Protein AF-A0A4R9VHB2-F1 (afdb_monomer_lite)

Foldseek 3Di:
DAFEAEDCDCPDPNNVVHPYYDNLVLPDDPDPDDDSSVVSSVLVVLVVVCVVVVPPVSVVVSVCVVVVVVVVVVDDCVVVVVVPPPDPDDDDDDDDPCNVVD

pLDDT: mean 94.98, std 4.49, range [78.94, 98.62]

Structure (mmCIF, N/CA/C/O backbone):
data_AF-A0A4R9VHB2-F1
#
_entry.id   AF-A0A4R9VHB2-F1
#
loop_
_atom_site.group_PDB
_atom_site.id
_atom_site.type_symbol
_atom_site.label_atom_id
_atom_site.label_alt_id
_atom_site.label_comp_id
_atom_site.label_asym_id
_atom_site.label_entity_id
_atom_site.label_seq_id
_atom_site.pdbx_PDB_ins_code
_atom_site.Cartn_x
_atom_site.Cartn_y
_atom_site.Cartn_z
_atom_site.occupancy
_atom_s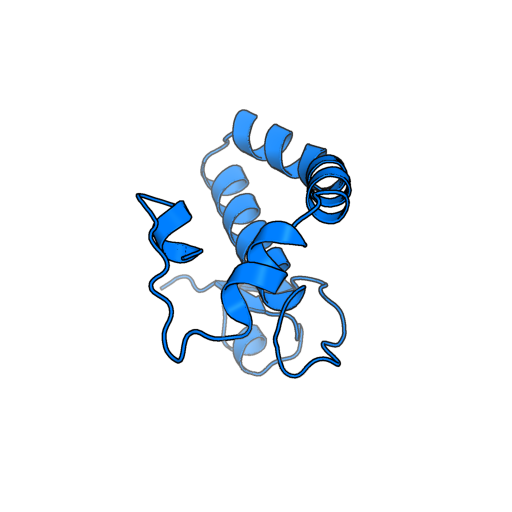ite.B_iso_or_equiv
_atom_site.auth_seq_id
_atom_site.auth_comp_id
_atom_site.auth_asym_id
_atom_site.auth_atom_id
_atom_site.pdbx_PDB_model_num
ATOM 1 N N . ALA A 1 1 ? -1.280 1.556 24.844 1.00 90.69 1 ALA A N 1
ATOM 2 C CA . ALA A 1 1 ? -1.651 2.367 23.665 1.00 90.69 1 ALA A CA 1
ATOM 3 C C . ALA A 1 1 ? -2.544 1.510 22.782 1.00 90.69 1 ALA A C 1
ATOM 5 O O . ALA A 1 1 ? -2.400 0.300 22.872 1.00 90.69 1 ALA A O 1
ATOM 6 N N . LEU A 1 2 ? -3.432 2.104 21.978 1.00 96.38 2 LEU A N 1
ATOM 7 C CA . LEU A 1 2 ? -4.212 1.350 20.995 1.00 96.38 2 LEU A CA 1
ATOM 8 C C . LEU A 1 2 ? -3.287 0.815 19.891 1.00 96.38 2 LEU A C 1
ATOM 10 O O . LEU A 1 2 ? -2.462 1.568 19.373 1.00 96.38 2 LEU A O 1
ATOM 14 N N . THR A 1 3 ? -3.429 -0.459 19.537 1.00 97.69 3 THR A N 1
ATOM 15 C CA . THR A 1 3 ? -2.586 -1.164 18.566 1.00 97.69 3 THR A CA 1
ATOM 16 C C . THR A 1 3 ? -3.414 -1.787 17.446 1.00 97.69 3 THR A C 1
ATOM 18 O O . THR A 1 3 ? -4.451 -2.405 17.680 1.00 97.69 3 THR A O 1
ATOM 21 N N . VAL A 1 4 ? -2.945 -1.628 16.207 1.00 97.44 4 VAL A N 1
ATOM 22 C CA . VAL A 1 4 ? -3.571 -2.211 15.014 1.00 97.44 4 VAL A CA 1
ATOM 23 C C . VAL A 1 4 ? -2.501 -2.937 14.208 1.00 97.44 4 VAL A C 1
ATOM 25 O O . VAL A 1 4 ? -1.534 -2.319 13.763 1.00 97.44 4 VAL A O 1
ATOM 28 N N . ALA A 1 5 ? -2.671 -4.242 14.009 1.00 98.12 5 ALA A N 1
ATOM 29 C CA . ALA A 1 5 ? -1.830 -5.033 13.119 1.00 98.12 5 ALA A CA 1
ATOM 30 C C . ALA A 1 5 ? -2.373 -4.993 11.687 1.00 98.12 5 ALA A C 1
ATOM 32 O O . ALA A 1 5 ? -3.536 -5.305 11.465 1.00 98.12 5 ALA A O 1
ATOM 33 N N . ILE A 1 6 ? -1.520 -4.687 10.709 1.00 98.06 6 ILE A N 1
ATOM 34 C CA . ILE A 1 6 ? -1.793 -4.892 9.279 1.00 98.06 6 ILE A CA 1
ATOM 35 C C . ILE A 1 6 ? -0.951 -6.091 8.845 1.00 98.06 6 ILE A C 1
ATOM 37 O O . ILE A 1 6 ? 0.277 -6.034 8.909 1.00 98.06 6 ILE A O 1
ATOM 41 N N . THR A 1 7 ? -1.587 -7.205 8.484 1.00 97.38 7 THR A N 1
ATOM 42 C CA .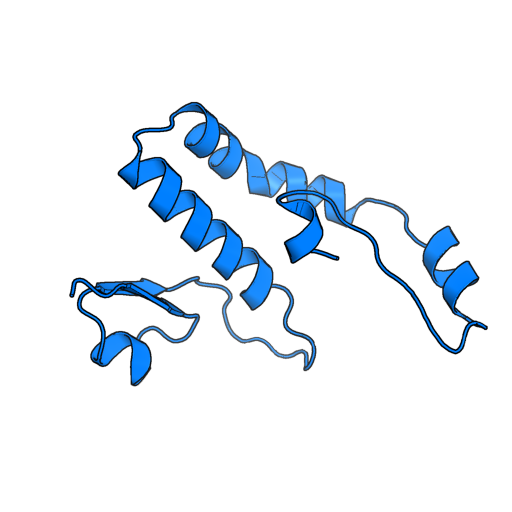 THR A 1 7 ? -0.876 -8.467 8.230 1.00 97.38 7 THR A CA 1
ATOM 43 C C . THR A 1 7 ? -1.573 -9.324 7.183 1.00 97.38 7 THR A C 1
ATOM 45 O O . THR A 1 7 ? -2.776 -9.227 6.995 1.00 97.38 7 THR A O 1
ATOM 48 N N . ASN A 1 8 ? -0.818 -10.197 6.519 1.00 97.19 8 ASN A N 1
ATOM 49 C CA . ASN A 1 8 ? -1.351 -11.194 5.581 1.00 97.19 8 ASN A CA 1
ATOM 50 C C . ASN A 1 8 ? -1.623 -12.556 6.241 1.00 97.19 8 ASN A C 1
ATOM 52 O O . ASN A 1 8 ? -1.937 -13.534 5.568 1.00 97.19 8 ASN A O 1
ATOM 56 N N . THR A 1 9 ? -1.439 -12.633 7.560 1.00 95.56 9 THR A N 1
ATOM 57 C CA . THR A 1 9 ? -1.667 -13.841 8.352 1.00 95.56 9 THR A CA 1
ATOM 58 C C . THR A 1 9 ? -2.548 -13.472 9.538 1.00 95.56 9 THR A C 1
ATOM 60 O O . THR A 1 9 ? -2.040 -13.088 10.599 1.00 95.56 9 THR A O 1
ATOM 63 N N . ALA A 1 10 ? -3.866 -13.577 9.345 1.00 91.38 10 ALA A N 1
ATOM 64 C CA . ALA A 1 10 ? -4.881 -13.201 10.332 1.00 91.38 10 ALA A CA 1
ATOM 65 C C . ALA A 1 10 ? -4.663 -13.858 11.709 1.00 91.38 10 ALA A C 1
ATOM 67 O O . ALA A 1 10 ? -4.808 -13.200 12.731 1.00 91.38 10 ALA A O 1
ATOM 68 N N . ASP A 1 11 ? -4.189 -15.108 11.743 1.00 92.94 11 ASP A N 1
ATOM 69 C CA . ASP A 1 11 ? -3.909 -15.848 12.983 1.00 92.94 11 ASP A CA 1
ATOM 70 C C . ASP A 1 11 ? -2.431 -15.786 13.411 1.00 92.94 11 ASP A C 1
ATOM 72 O O . ASP A 1 11 ? -1.896 -16.700 14.046 1.00 92.94 11 ASP A O 1
ATOM 76 N N . SER A 1 12 ? -1.703 -14.732 13.046 1.00 96.88 12 SER A N 1
ATOM 77 C CA . SER A 1 12 ? -0.303 -14.578 13.462 1.00 96.88 12 SER A CA 1
ATOM 78 C C . SER A 1 12 ? -0.170 -14.176 14.940 1.00 96.88 12 SER A C 1
ATOM 80 O O . SER A 1 12 ? -1.086 -13.585 15.517 1.00 96.88 12 SER A O 1
ATOM 82 N N . PRO A 1 13 ? 0.991 -14.432 15.582 1.00 98.19 13 PRO A N 1
ATOM 83 C CA . PRO A 1 13 ? 1.282 -13.883 16.907 1.00 98.19 13 PRO A CA 1
ATOM 84 C C . PRO A 1 13 ? 1.128 -12.356 16.974 1.00 98.19 13 PRO A C 1
ATOM 86 O O . PRO A 1 13 ? 0.660 -11.848 17.985 1.00 98.19 13 PRO A O 1
ATOM 89 N N . LEU A 1 14 ? 1.464 -11.643 15.891 1.00 97.75 14 LEU A N 1
ATOM 90 C CA . LEU A 1 14 ? 1.297 -10.192 15.781 1.00 97.75 14 LEU A CA 1
ATOM 91 C C . LEU A 1 14 ? -0.179 -9.776 15.849 1.00 97.75 14 LEU A C 1
ATOM 93 O O . LEU A 1 14 ? -0.521 -8.867 16.601 1.00 97.75 14 LEU A O 1
ATOM 97 N N . ALA A 1 15 ? -1.044 -10.458 15.093 1.00 97.56 15 ALA A N 1
ATOM 98 C CA . ALA A 1 15 ? -2.479 -10.193 15.107 1.00 97.56 15 ALA A CA 1
ATOM 99 C C . ALA A 1 15 ? -3.086 -10.454 16.492 1.00 97.56 15 ALA A C 1
ATOM 101 O O . ALA A 1 15 ? -3.810 -9.613 17.009 1.00 97.56 15 ALA A O 1
ATOM 102 N N . ARG A 1 16 ? -2.717 -11.570 17.139 1.00 97.75 16 ARG A N 1
ATOM 103 C CA . ARG A 1 16 ? -3.190 -11.906 18.494 1.00 97.75 16 ARG A CA 1
ATOM 104 C C . ARG A 1 16 ? -2.694 -10.960 19.587 1.00 97.75 16 ARG A C 1
ATOM 106 O O . ARG A 1 16 ? -3.326 -10.874 20.633 1.00 97.75 16 ARG A O 1
ATOM 113 N N . ALA A 1 17 ? -1.545 -10.324 19.385 1.00 97.94 17 ALA A N 1
ATOM 114 C CA . ALA A 1 17 ? -0.963 -9.396 20.349 1.00 97.94 17 ALA A CA 1
ATOM 115 C C . ALA A 1 17 ? -1.479 -7.954 20.196 1.00 97.94 17 ALA A C 1
ATOM 117 O O . ALA A 1 17 ? -1.128 -7.111 21.019 1.00 97.94 17 ALA A O 1
ATOM 118 N N . SER A 1 18 ? -2.265 -7.666 19.153 1.00 98.12 18 SER A N 1
ATOM 119 C CA . SER A 1 18 ? -2.794 -6.329 18.860 1.00 98.12 18 SER A CA 1
ATOM 120 C C . SER A 1 18 ? -4.270 -6.222 19.249 1.00 98.12 18 SER A C 1
ATOM 122 O O . SER A 1 18 ? -4.991 -7.216 19.199 1.00 98.12 18 SER A O 1
ATOM 124 N N . ASP A 1 19 ? -4.738 -5.020 19.597 1.00 98.00 19 ASP A N 1
ATOM 125 C CA . ASP A 1 19 ? -6.151 -4.779 19.938 1.00 98.00 19 ASP A CA 1
ATOM 126 C C . ASP A 1 19 ? -7.068 -5.036 18.732 1.00 98.00 19 ASP A C 1
ATOM 128 O O . ASP A 1 19 ? -8.174 -5.558 18.874 1.00 98.00 19 ASP A O 1
ATOM 132 N N . PHE A 1 20 ? -6.584 -4.694 17.534 1.00 97.31 20 PHE A N 1
ATOM 133 C CA . PHE A 1 20 ? -7.242 -4.972 16.263 1.00 97.31 20 PHE A CA 1
ATOM 134 C C . PHE A 1 20 ? -6.257 -5.546 15.245 1.00 97.31 20 PHE A C 1
ATOM 136 O O . PHE A 1 20 ? -5.068 -5.219 15.247 1.00 97.31 20 PHE A O 1
ATOM 143 N N . ALA A 1 21 ? -6.771 -6.356 14.323 1.00 97.44 21 ALA A N 1
ATOM 144 C CA . ALA A 1 21 ? -6.016 -6.873 13.193 1.00 97.44 21 ALA A CA 1
ATOM 145 C C . ALA A 1 21 ? -6.793 -6.653 11.890 1.00 97.44 21 ALA A C 1
ATOM 147 O O . ALA A 1 21 ? -7.992 -6.916 11.816 1.00 97.44 21 ALA A O 1
ATOM 148 N N . ILE A 1 22 ? -6.088 -6.179 10.867 1.00 97.94 22 ILE A N 1
ATOM 149 C CA . ILE A 1 22 ? -6.558 -6.042 9.494 1.00 97.94 22 ILE A CA 1
ATOM 150 C C . ILE A 1 22 ? -5.827 -7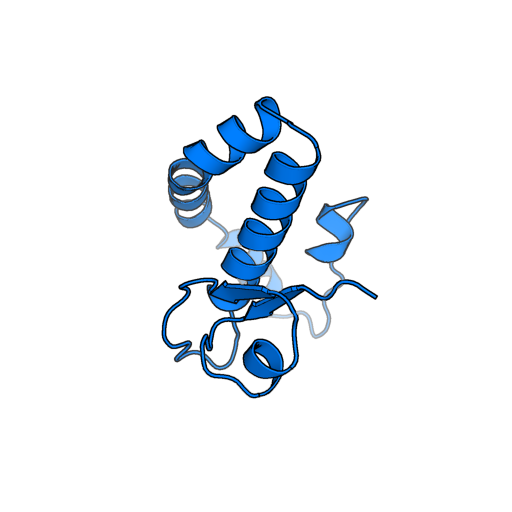.103 8.674 1.00 97.94 22 ILE A C 1
ATOM 152 O O . ILE A 1 22 ? -4.608 -7.020 8.485 1.00 97.94 22 ILE A O 1
ATOM 156 N N . ASP A 1 23 ? -6.579 -8.097 8.205 1.00 97.50 23 ASP A N 1
ATOM 157 C CA . ASP A 1 23 ? -6.097 -9.028 7.191 1.00 97.50 23 ASP A CA 1
ATOM 158 C C . ASP A 1 23 ? -6.046 -8.309 5.838 1.00 97.50 23 ASP A C 1
ATOM 160 O O . ASP A 1 23 ? -7.052 -7.773 5.368 1.00 97.50 23 ASP A O 1
ATOM 164 N N . ILE A 1 24 ? -4.868 -8.269 5.219 1.00 97.50 24 ILE A N 1
ATOM 165 C CA . ILE A 1 24 ? -4.666 -7.600 3.930 1.00 97.50 24 ILE A CA 1
ATOM 166 C C . ILE A 1 24 ? -5.109 -8.453 2.737 1.00 97.50 24 ILE A C 1
ATOM 168 O O . ILE A 1 24 ? -5.070 -7.967 1.605 1.00 97.50 24 ILE A O 1
ATOM 172 N N . LEU A 1 25 ? -5.484 -9.719 2.955 1.00 96.62 25 LEU A N 1
ATOM 173 C CA . LEU A 1 25 ? -6.053 -10.610 1.939 1.00 96.62 25 LEU A CA 1
ATOM 174 C C . LEU A 1 25 ? -5.201 -10.720 0.658 1.00 96.62 25 LEU A C 1
ATOM 176 O O . LEU A 1 25 ? -5.725 -10.901 -0.441 1.00 96.62 25 LEU A O 1
ATOM 180 N N . ALA A 1 26 ? -3.871 -10.623 0.766 1.00 95.81 26 ALA A N 1
ATOM 181 C CA . ALA A 1 26 ? -2.977 -10.768 -0.388 1.00 95.81 26 ALA A CA 1
ATOM 182 C C . ALA A 1 26 ? -2.846 -12.239 -0.836 1.00 95.81 26 ALA A C 1
ATOM 184 O O . ALA A 1 26 ? -2.339 -12.532 -1.930 1.00 95.81 26 ALA A O 1
ATOM 185 N N . GLY A 1 27 ? -3.304 -13.174 0.004 1.00 94.00 27 GLY A N 1
ATOM 186 C CA . GLY A 1 27 ? -3.130 -14.611 -0.182 1.00 94.00 27 GLY A CA 1
ATOM 187 C C . GLY A 1 27 ? -1.654 -15.018 -0.095 1.00 94.00 27 GLY A C 1
ATOM 188 O O . GLY A 1 27 ? -0.796 -14.193 0.218 1.00 94.00 27 GLY A O 1
ATOM 189 N N . PRO A 1 28 ? -1.303 -16.279 -0.392 1.00 91.88 28 PRO A N 1
ATOM 190 C CA . PRO A 1 28 ? 0.082 -16.726 -0.305 1.00 91.88 28 PRO A CA 1
ATOM 191 C C . PRO A 1 28 ? 0.982 -15.962 -1.289 1.00 91.88 28 PRO A C 1
ATOM 193 O O . PRO A 1 28 ? 0.658 -15.801 -2.474 1.00 91.88 28 PRO A O 1
ATOM 196 N N . GLU A 1 29 ? 2.137 -15.515 -0.801 1.00 89.06 29 GLU A N 1
ATOM 197 C CA . GLU A 1 29 ? 3.206 -14.930 -1.609 1.00 89.06 29 GLU A CA 1
ATOM 198 C C . GLU A 1 29 ? 4.173 -16.060 -1.995 1.00 89.06 29 GLU A C 1
ATOM 200 O O . GLU A 1 29 ? 4.845 -16.636 -1.144 1.00 89.06 29 GLU A O 1
ATOM 205 N N . ARG A 1 30 ? 4.180 -16.452 -3.275 1.00 87.88 30 ARG A N 1
ATOM 206 C CA . ARG A 1 30 ? 5.049 -17.538 -3.780 1.00 87.88 30 ARG A CA 1
ATOM 207 C C . ARG A 1 30 ? 6.389 -17.032 -4.311 1.00 87.88 30 ARG A C 1
ATOM 209 O O . ARG A 1 30 ? 7.319 -17.813 -4.474 1.00 87.88 30 ARG A O 1
ATOM 216 N N . SER A 1 31 ? 6.455 -15.742 -4.619 1.00 84.50 31 SER A N 1
ATOM 217 C CA . SER A 1 31 ? 7.676 -15.055 -5.024 1.00 84.50 31 SER A CA 1
ATOM 218 C C . SER A 1 31 ? 8.485 -14.677 -3.787 1.00 84.50 31 SER A C 1
ATOM 220 O O . SER A 1 31 ? 7.913 -14.313 -2.762 1.00 84.50 31 SER A O 1
ATOM 222 N N . VAL A 1 32 ? 9.815 -14.721 -3.899 1.00 81.31 32 VAL A N 1
ATOM 223 C CA . VAL A 1 32 ? 10.722 -14.200 -2.862 1.00 81.31 32 VAL A CA 1
ATOM 224 C C . VAL A 1 32 ? 10.575 -12.680 -2.739 1.00 81.31 32 VAL A C 1
ATOM 226 O O . VAL A 1 32 ? 10.589 -12.142 -1.636 1.00 81.31 32 VAL A O 1
ATOM 229 N N . ALA A 1 33 ? 10.393 -11.987 -3.866 1.00 83.12 33 ALA A N 1
ATOM 230 C CA . ALA A 1 33 ? 10.057 -10.571 -3.874 1.00 83.12 33 ALA A CA 1
ATOM 231 C C . ALA A 1 33 ? 8.558 -10.405 -3.595 1.00 83.12 33 ALA A C 1
ATOM 233 O O . ALA A 1 33 ? 7.727 -10.841 -4.399 1.00 83.12 33 ALA A O 1
ATOM 234 N N . ALA A 1 34 ? 8.231 -9.783 -2.461 1.00 85.44 34 ALA A N 1
ATOM 235 C CA . ALA A 1 34 ? 6.858 -9.498 -2.073 1.00 85.44 34 ALA A CA 1
ATOM 236 C C . ALA A 1 34 ? 6.278 -8.377 -2.944 1.00 85.44 34 ALA A C 1
ATOM 238 O O . ALA A 1 34 ? 6.814 -7.273 -2.989 1.00 85.44 34 ALA A O 1
ATOM 239 N N . THR A 1 35 ? 5.165 -8.660 -3.614 1.00 92.31 35 THR A N 1
ATOM 240 C CA . THR A 1 35 ? 4.489 -7.715 -4.514 1.00 92.31 35 THR A CA 1
ATOM 241 C C . THR A 1 35 ? 3.107 -7.382 -3.971 1.00 92.31 35 THR A C 1
ATOM 243 O O . THR A 1 35 ? 2.876 -6.277 -3.478 1.00 92.31 35 THR A O 1
ATOM 246 N N . LYS A 1 36 ? 2.211 -8.375 -3.951 1.00 94.69 36 LYS A N 1
ATOM 247 C CA . LYS A 1 36 ? 0.830 -8.234 -3.472 1.00 94.69 36 LYS A CA 1
ATOM 248 C C . LYS A 1 36 ? 0.800 -7.815 -2.010 1.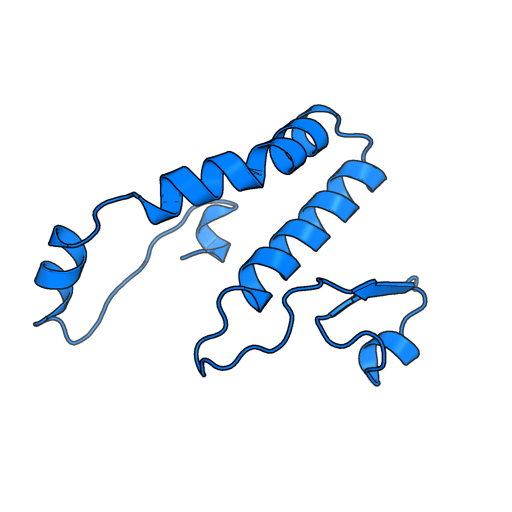00 94.69 36 LYS A C 1
ATOM 250 O O . LYS A 1 36 ? 0.072 -6.898 -1.652 1.00 94.69 36 LYS A O 1
ATOM 255 N N . THR A 1 37 ? 1.629 -8.449 -1.179 1.00 95.75 37 THR A N 1
ATOM 256 C CA . THR A 1 37 ? 1.721 -8.127 0.251 1.00 95.75 37 THR A CA 1
ATOM 257 C C . THR A 1 37 ? 2.083 -6.657 0.489 1.00 95.75 37 THR A C 1
ATOM 259 O O . THR A 1 37 ? 1.471 -6.017 1.342 1.00 95.75 37 THR A O 1
ATOM 262 N N . PHE A 1 38 ? 3.027 -6.093 -0.274 1.00 96.19 38 PHE A N 1
ATOM 263 C CA . PHE A 1 38 ? 3.400 -4.681 -0.139 1.00 96.19 38 PHE A CA 1
ATOM 264 C C . PHE A 1 38 ? 2.243 -3.758 -0.538 1.00 96.19 38 PHE A C 1
ATOM 266 O O . PHE A 1 38 ? 1.829 -2.907 0.252 1.00 96.19 38 PHE A O 1
ATOM 273 N N . VAL A 1 39 ? 1.674 -3.976 -1.730 1.00 96.50 39 VAL A N 1
ATOM 274 C CA . VAL A 1 39 ? 0.574 -3.156 -2.258 1.00 96.50 39 VAL A CA 1
ATOM 275 C C . VAL A 1 39 ? -0.642 -3.209 -1.334 1.00 96.50 39 VAL A C 1
ATOM 277 O O . VAL A 1 39 ? -1.137 -2.162 -0.922 1.00 96.50 39 VAL A O 1
ATOM 280 N N . ASN A 1 40 ? -1.089 -4.400 -0.931 1.00 97.56 40 ASN A N 1
ATOM 281 C CA . ASN A 1 40 ? -2.258 -4.538 -0.065 1.00 97.56 40 ASN A CA 1
ATOM 282 C C . ASN A 1 40 ? -2.023 -3.943 1.331 1.00 97.56 40 ASN A C 1
ATOM 284 O O . ASN A 1 40 ? -2.957 -3.396 1.910 1.00 97.56 40 ASN A O 1
ATOM 288 N N . SER A 1 41 ? -0.794 -3.981 1.858 1.00 97.62 41 SER A N 1
ATOM 289 C CA . SER A 1 41 ? -0.469 -3.321 3.133 1.00 97.62 41 SER A CA 1
ATOM 290 C C . SER A 1 41 ? -0.614 -1.801 3.035 1.00 97.62 41 SER A C 1
ATOM 292 O O . SER A 1 41 ? -1.208 -1.180 3.918 1.00 97.62 41 SER A O 1
ATOM 294 N N . ALA A 1 42 ? -0.125 -1.196 1.946 1.00 97.62 42 ALA A N 1
ATOM 295 C CA . ALA A 1 42 ? -0.291 0.235 1.699 1.00 97.62 42 ALA A CA 1
ATOM 296 C C . ALA A 1 42 ? -1.774 0.609 1.521 1.00 97.62 42 ALA A C 1
ATOM 298 O O . ALA A 1 42 ? -2.240 1.579 2.118 1.00 97.62 42 ALA A O 1
ATOM 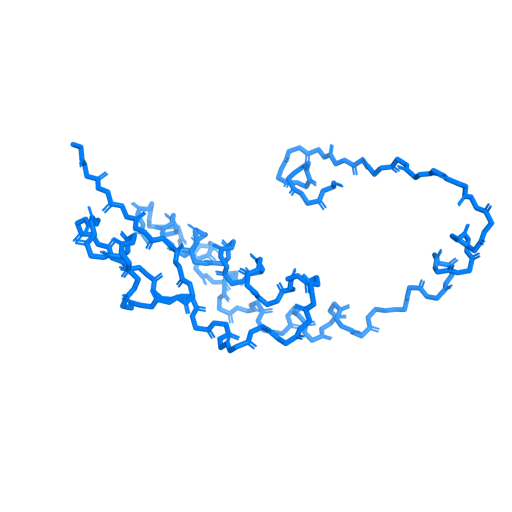299 N N . VAL A 1 43 ? -2.533 -0.191 0.765 1.00 98.12 43 VAL A N 1
ATOM 300 C CA . VAL A 1 43 ? -3.979 0.004 0.562 1.00 98.12 43 VAL A CA 1
ATOM 301 C C . VAL A 1 43 ? -4.753 -0.109 1.875 1.00 98.12 43 VAL A C 1
ATOM 303 O O . VAL A 1 43 ? -5.592 0.744 2.150 1.00 98.12 43 VAL A O 1
ATOM 306 N N . ALA A 1 44 ? -4.446 -1.098 2.718 1.00 98.31 44 ALA A N 1
ATOM 307 C CA . ALA A 1 44 ? -5.065 -1.255 4.033 1.00 98.31 44 ALA A CA 1
ATOM 308 C C . ALA A 1 44 ? -4.792 -0.045 4.943 1.00 98.31 44 ALA A C 1
ATOM 310 O O . ALA A 1 44 ? -5.707 0.459 5.593 1.00 98.31 44 ALA A O 1
ATOM 311 N N . GLY A 1 45 ? -3.555 0.466 4.945 1.00 98.00 45 GLY A N 1
ATOM 312 C CA . GLY A 1 45 ? -3.196 1.676 5.687 1.00 98.00 45 GLY A CA 1
ATOM 313 C C . GLY A 1 45 ? -3.933 2.923 5.189 1.00 98.00 45 GLY A C 1
ATOM 314 O O . GLY A 1 45 ? -4.446 3.698 5.997 1.00 98.00 45 GLY A O 1
ATOM 315 N N . LEU A 1 46 ? -4.041 3.096 3.868 1.00 98.12 46 LEU A N 1
ATOM 316 C CA . LEU A 1 46 ? -4.800 4.194 3.262 1.00 98.12 46 LEU A CA 1
ATOM 317 C C . LEU A 1 46 ? -6.298 4.095 3.570 1.00 98.12 46 LEU A C 1
ATOM 319 O O . LEU A 1 46 ? -6.908 5.107 3.895 1.00 98.12 46 LEU A O 1
ATOM 323 N N . ALA A 1 47 ? -6.884 2.896 3.519 1.00 98.31 47 ALA A N 1
ATOM 324 C CA . ALA A 1 47 ? -8.289 2.677 3.858 1.00 98.31 47 ALA A CA 1
ATOM 325 C C . ALA A 1 47 ? -8.571 2.988 5.333 1.00 98.31 47 ALA A C 1
ATOM 327 O O . ALA A 1 47 ? -9.534 3.691 5.641 1.00 98.31 47 ALA A O 1
ATOM 328 N N . LEU A 1 48 ? -7.699 2.532 6.240 1.00 98.12 48 LEU A N 1
ATOM 329 C CA . LEU A 1 48 ? -7.788 2.870 7.659 1.00 98.12 48 LEU A CA 1
ATOM 330 C C . LEU A 1 48 ? -7.730 4.388 7.866 1.00 98.12 48 LEU A C 1
ATOM 332 O O . LEU A 1 48 ? -8.567 4.939 8.574 1.00 98.12 48 LEU A O 1
ATOM 336 N N . MET A 1 49 ? -6.780 5.071 7.220 1.00 98.00 49 MET A N 1
ATOM 337 C CA . MET A 1 49 ? -6.663 6.528 7.292 1.00 98.00 49 MET A CA 1
ATOM 338 C C . MET A 1 49 ? -7.930 7.220 6.781 1.00 98.00 49 MET A C 1
ATOM 340 O O . MET A 1 49 ? -8.477 8.051 7.498 1.00 98.00 49 MET A O 1
ATOM 344 N N . ALA A 1 50 ? -8.430 6.828 5.606 1.00 98.38 50 ALA A N 1
ATOM 345 C CA . ALA A 1 50 ? -9.610 7.417 4.979 1.00 98.38 50 ALA A CA 1
ATOM 346 C C . ALA A 1 50 ? -10.855 7.320 5.871 1.00 98.38 50 ALA A C 1
ATOM 348 O O . ALA A 1 50 ? -11.578 8.301 6.041 1.00 98.38 50 ALA A O 1
ATOM 349 N N . HIS A 1 51 ? -11.080 6.156 6.489 1.00 98.00 51 HIS A N 1
ATOM 350 C CA . HIS A 1 51 ? -12.187 5.962 7.424 1.00 98.00 51 HIS A CA 1
ATOM 351 C C . HIS A 1 51 ? -11.999 6.737 8.732 1.00 98.00 51 HIS A C 1
ATOM 353 O O . HIS A 1 51 ? -12.962 7.308 9.237 1.00 98.00 51 HIS A O 1
ATOM 359 N N . CYS A 1 52 ? -10.777 6.799 9.266 1.00 97.44 52 CYS A N 1
ATOM 360 C CA . CYS A 1 52 ? -10.482 7.563 10.480 1.00 97.44 52 CYS A CA 1
ATOM 361 C C . CYS A 1 52 ? -10.660 9.075 10.288 1.00 97.44 52 CYS A C 1
ATOM 363 O O . CYS A 1 52 ? -11.048 9.763 11.231 1.00 97.44 52 CYS A O 1
ATOM 365 N N . THR A 1 53 ? -10.367 9.603 9.096 1.00 98.19 53 THR A N 1
ATOM 366 C CA . THR A 1 53 ? -10.463 11.041 8.802 1.00 98.19 53 THR A CA 1
ATOM 367 C C . THR A 1 53 ? -11.776 11.448 8.138 1.00 98.19 53 THR A C 1
ATOM 369 O O . THR A 1 53 ? -12.025 12.644 8.015 1.00 98.19 53 THR A O 1
ATOM 372 N N . GLY A 1 54 ? -12.606 10.493 7.704 1.00 98.25 54 GLY A N 1
ATOM 373 C CA . GLY A 1 54 ? -13.807 10.776 6.910 1.00 98.25 54 GLY A CA 1
ATOM 374 C C . GLY A 1 54 ? -13.481 11.366 5.533 1.00 98.25 54 GLY A C 1
ATOM 375 O O . GLY A 1 54 ? -14.181 12.259 5.065 1.00 98.25 54 GLY A O 1
ATOM 376 N N . ASP A 1 55 ? -12.383 10.928 4.911 1.00 98.62 55 ASP A N 1
ATOM 377 C CA . ASP A 1 55 ? -11.939 11.446 3.612 1.00 98.62 55 ASP A CA 1
ATOM 378 C C . ASP A 1 55 ? -12.650 10.725 2.454 1.00 98.62 55 ASP A C 1
ATOM 380 O O . ASP A 1 55 ? -12.180 9.709 1.931 1.00 98.62 55 ASP A O 1
ATOM 384 N N . ASP A 1 56 ? -13.792 11.275 2.040 1.00 98.50 56 ASP A N 1
ATOM 385 C CA . ASP A 1 56 ? -14.604 10.748 0.936 1.00 98.50 56 ASP A CA 1
ATOM 386 C C . ASP A 1 56 ? -13.848 10.714 -0.402 1.00 98.50 56 ASP A C 1
ATOM 388 O O . ASP A 1 56 ? -14.081 9.830 -1.233 1.00 98.50 56 ASP A O 1
ATOM 392 N N . ALA A 1 57 ? -12.918 11.649 -0.626 1.00 98.50 57 ALA A N 1
ATOM 393 C CA . ALA A 1 57 ? -12.132 11.688 -1.854 1.00 98.50 57 ALA A CA 1
ATOM 394 C C . ALA A 1 57 ? -11.131 10.525 -1.901 1.00 98.50 57 ALA A C 1
ATOM 396 O O . ALA A 1 57 ? -10.984 9.879 -2.945 1.00 98.50 57 ALA A O 1
ATOM 397 N N . LEU A 1 58 ? -10.486 10.216 -0.771 1.00 98.31 58 LEU A N 1
ATOM 398 C CA . LEU A 1 58 ? -9.602 9.060 -0.648 1.00 98.31 58 LEU A CA 1
ATOM 399 C C . LEU A 1 58 ? -10.381 7.742 -0.743 1.00 98.31 58 LEU A C 1
ATOM 401 O O . LEU A 1 58 ? -9.948 6.840 -1.459 1.00 98.31 58 LEU A O 1
ATOM 405 N N . LEU A 1 59 ? -11.558 7.640 -0.117 1.00 98.62 59 LEU A N 1
ATOM 406 C CA . LEU A 1 59 ? -12.435 6.469 -0.260 1.00 98.62 59 LEU A CA 1
ATOM 407 C C . LEU A 1 59 ? -12.834 6.234 -1.726 1.00 98.62 59 LEU A C 1
ATOM 409 O O . LEU A 1 59 ? -12.718 5.117 -2.236 1.00 98.62 59 LEU A O 1
ATOM 413 N N . ALA A 1 60 ? -13.224 7.290 -2.445 1.00 98.50 60 ALA A N 1
ATOM 414 C CA . ALA A 1 60 ? -13.550 7.207 -3.869 1.00 98.50 60 ALA A CA 1
ATOM 415 C C . ALA A 1 60 ? -12.328 6.881 -4.752 1.00 98.50 60 ALA A C 1
ATOM 417 O O . ALA A 1 60 ? -12.465 6.275 -5.819 1.00 98.50 60 ALA A O 1
ATOM 418 N N . ALA A 1 61 ? -11.119 7.284 -4.348 1.00 98.38 61 ALA A N 1
ATOM 419 C CA . ALA A 1 61 ? -9.885 6.894 -5.026 1.00 98.38 61 ALA A CA 1
ATOM 420 C C . ALA A 1 61 ? -9.566 5.405 -4.812 1.00 98.38 61 ALA A C 1
ATOM 422 O O . ALA A 1 61 ? -9.276 4.708 -5.783 1.00 98.38 61 ALA A O 1
ATOM 423 N N . LEU A 1 62 ? -9.694 4.904 -3.578 1.00 98.25 62 LEU A N 1
ATOM 424 C CA . LEU A 1 62 ? -9.495 3.492 -3.235 1.00 98.25 62 LEU A CA 1
ATOM 425 C C . LEU A 1 62 ? -10.475 2.578 -3.982 1.00 98.25 62 LEU A C 1
ATOM 427 O O . LEU A 1 62 ? -10.063 1.548 -4.511 1.00 98.25 62 LEU A O 1
ATOM 431 N N . ALA A 1 63 ? -11.743 2.981 -4.110 1.00 98.19 63 ALA A N 1
ATOM 432 C CA . ALA A 1 63 ? -12.748 2.219 -4.856 1.00 98.19 63 ALA A CA 1
ATOM 433 C C . ALA A 1 63 ? -12.396 2.045 -6.348 1.00 98.19 63 ALA A C 1
ATOM 435 O O . ALA A 1 63 ? -12.713 1.019 -6.944 1.00 98.19 63 ALA A O 1
ATOM 436 N N . ARG A 1 64 ? -11.709 3.024 -6.949 1.00 98.31 64 ARG A N 1
ATOM 437 C CA . ARG A 1 64 ? -11.269 2.992 -8.358 1.00 98.31 64 ARG A CA 1
ATOM 438 C C . ARG A 1 64 ? -9.886 2.371 -8.549 1.00 98.31 64 ARG A C 1
ATOM 440 O O . ARG A 1 64 ? -9.392 2.304 -9.676 1.00 98.31 64 ARG A O 1
ATOM 447 N N . LEU A 1 65 ? -9.223 1.961 -7.472 1.00 97.38 65 LEU A N 1
ATOM 448 C CA . LEU A 1 65 ? -7.850 1.475 -7.520 1.00 97.38 65 LEU A CA 1
ATOM 449 C C . LEU A 1 65 ? -7.664 0.212 -8.384 1.00 97.38 65 LEU A C 1
ATOM 451 O O . LEU A 1 65 ? -6.671 0.176 -9.112 1.00 97.38 65 LEU A O 1
ATOM 455 N N . PRO A 1 66 ? -8.595 -0.769 -8.414 1.00 96.94 66 PRO A N 1
ATOM 456 C CA . PRO A 1 66 ? -8.479 -1.919 -9.314 1.00 96.94 66 PRO A CA 1
ATOM 457 C C . PRO A 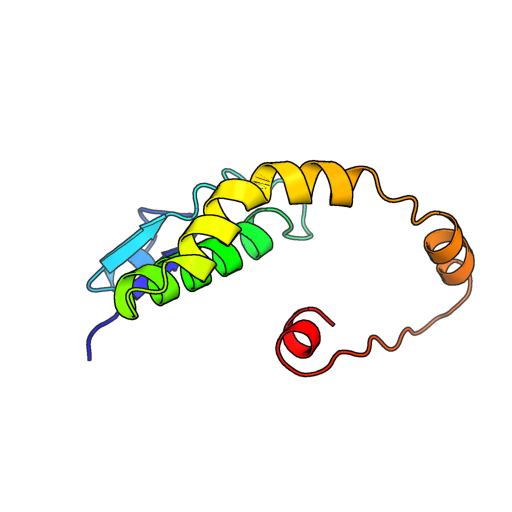1 66 ? -8.312 -1.520 -10.788 1.00 96.94 66 PRO A C 1
ATOM 459 O O . PRO A 1 66 ? -7.392 -1.994 -11.449 1.00 96.94 66 PRO A O 1
ATOM 462 N N . GLU A 1 67 ? -9.104 -0.559 -11.275 1.00 97.81 67 GLU A N 1
ATOM 463 C CA . GLU A 1 67 ? -8.997 -0.046 -12.652 1.00 97.81 67 GLU A CA 1
ATOM 464 C C . GLU A 1 67 ? -7.645 0.639 -12.921 1.00 97.81 67 GLU A C 1
ATOM 466 O O . GLU A 1 67 ? -7.124 0.619 -14.037 1.00 97.81 67 GLU A O 1
ATOM 471 N N . HIS A 1 68 ? -7.060 1.285 -11.908 1.00 97.50 68 HIS A N 1
ATOM 472 C CA . HIS A 1 68 ? -5.742 1.911 -12.034 1.00 97.50 68 HIS A CA 1
ATOM 473 C C . HIS A 1 68 ? -4.624 0.869 -12.037 1.00 97.50 68 HIS A C 1
ATOM 475 O O . HIS A 1 68 ? -3.646 1.044 -12.763 1.00 97.50 68 HIS A O 1
ATOM 481 N N . PHE A 1 69 ? -4.768 -0.224 -11.285 1.00 96.38 69 PHE A N 1
ATOM 482 C CA . PHE A 1 69 ? -3.831 -1.342 -11.343 1.00 96.38 69 PHE A CA 1
ATOM 483 C C . PHE A 1 69 ? -3.854 -2.041 -12.698 1.00 96.38 69 PHE A C 1
ATOM 485 O O . PHE A 1 69 ? -2.784 -2.324 -13.227 1.00 96.38 69 PHE A O 1
ATOM 492 N N . GLU A 1 70 ? -5.024 -2.239 -13.309 1.00 97.44 70 GLU A N 1
ATOM 493 C CA . GLU A 1 70 ? -5.114 -2.781 -14.673 1.00 97.44 70 GLU A CA 1
ATOM 494 C C . GLU A 1 70 ? -4.334 -1.921 -15.677 1.00 97.44 70 GLU A C 1
ATOM 496 O O . GLU A 1 70 ? -3.544 -2.439 -16.467 1.00 97.44 70 GLU A O 1
ATOM 501 N N . LYS A 1 71 ? -4.473 -0.592 -15.591 1.00 97.56 71 LYS A N 1
ATOM 502 C CA . LYS A 1 71 ? -3.700 0.345 -16.422 1.00 97.56 71 LYS A CA 1
ATOM 503 C C . LYS A 1 71 ? -2.204 0.290 -16.119 1.00 97.56 71 LYS A C 1
ATOM 505 O O . LYS A 1 71 ? -1.405 0.307 -17.046 1.00 97.56 71 LYS A O 1
ATOM 510 N N . ALA A 1 72 ? -1.826 0.217 -14.843 1.00 96.06 72 ALA A N 1
ATOM 511 C CA . ALA A 1 72 ? -0.426 0.157 -14.429 1.00 96.06 72 ALA A CA 1
ATOM 512 C C . ALA A 1 72 ? 0.267 -1.127 -14.910 1.00 96.06 72 ALA A C 1
ATOM 514 O O . ALA A 1 72 ? 1.414 -1.070 -15.346 1.00 96.06 72 ALA A O 1
ATOM 515 N N . ILE A 1 73 ? -0.437 -2.263 -14.879 1.00 95.44 73 ILE A N 1
ATOM 516 C CA . ILE A 1 73 ? 0.038 -3.547 -15.418 1.00 95.44 73 ILE A CA 1
ATOM 517 C C . ILE A 1 73 ? 0.231 -3.466 -16.938 1.00 95.44 73 ILE A C 1
ATOM 519 O O . ILE A 1 73 ? 1.147 -4.086 -17.469 1.00 95.44 73 ILE A O 1
ATOM 523 N N . ALA A 1 74 ? -0.605 -2.693 -17.636 1.00 96.44 74 ALA A N 1
ATOM 524 C CA . ALA A 1 74 ? -0.520 -2.509 -19.083 1.00 96.44 74 ALA A CA 1
ATOM 525 C C . ALA A 1 74 ? 0.568 -1.512 -19.537 1.00 96.44 74 ALA A C 1
ATOM 527 O O . ALA A 1 74 ? 0.782 -1.361 -20.740 1.00 96.44 74 ALA A O 1
ATOM 528 N N . CYS A 1 75 ? 1.246 -0.815 -18.619 1.00 97.06 75 CYS A N 1
ATOM 529 C CA . CYS A 1 75 ? 2.334 0.097 -18.971 1.00 97.06 75 CYS A CA 1
ATOM 530 C C . CYS A 1 75 ? 3.532 -0.664 -19.560 1.00 97.06 75 CYS A C 1
ATOM 532 O O . CYS A 1 75 ? 3.991 -1.651 -18.986 1.00 97.06 75 CYS A O 1
ATOM 534 N N . ASP A 1 76 ? 4.092 -0.161 -20.662 1.00 96.31 76 ASP A N 1
ATOM 535 C CA . ASP A 1 76 ? 5.315 -0.708 -21.253 1.00 96.31 76 ASP A CA 1
ATOM 536 C C . ASP A 1 76 ? 6.564 -0.101 -20.594 1.00 96.31 76 ASP A C 1
ATOM 538 O O . ASP A 1 76 ? 6.830 1.098 -20.700 1.00 96.31 76 ASP A O 1
ATOM 542 N N . TRP A 1 77 ? 7.336 -0.953 -19.921 1.00 94.56 77 TRP A N 1
ATOM 543 C CA . TRP A 1 77 ? 8.590 -0.600 -19.253 1.00 94.56 77 TRP A CA 1
ATOM 544 C C . TRP A 1 77 ? 9.824 -1.214 -19.932 1.00 94.56 77 TRP A C 1
ATOM 546 O O . TRP A 1 77 ? 10.923 -1.153 -19.376 1.00 94.56 77 TRP A O 1
ATOM 556 N N . MET A 1 78 ? 9.694 -1.785 -21.136 1.00 94.38 78 MET A N 1
ATOM 557 C CA . MET A 1 78 ? 10.792 -2.504 -21.798 1.00 94.38 78 MET A CA 1
ATOM 558 C C . MET A 1 78 ? 11.998 -1.612 -22.106 1.00 94.38 78 MET A C 1
ATOM 560 O O . MET A 1 78 ? 13.138 -2.068 -22.019 1.00 94.38 78 MET A O 1
ATOM 564 N N . ALA A 1 79 ? 11.775 -0.324 -22.384 1.00 92.50 79 ALA A N 1
ATOM 565 C CA . ALA A 1 79 ? 12.862 0.638 -22.554 1.00 92.50 79 ALA A CA 1
ATOM 566 C C . ALA A 1 79 ? 13.703 0.808 -21.273 1.00 92.50 79 ALA A C 1
ATOM 568 O O . ALA A 1 79 ? 14.930 0.878 -21.347 1.00 92.50 79 ALA A O 1
ATOM 569 N N . LEU A 1 80 ? 13.062 0.829 -20.096 1.00 90.88 80 LEU A N 1
ATOM 570 C CA . LEU A 1 80 ? 13.769 0.871 -18.814 1.00 90.88 80 LEU A CA 1
ATOM 571 C C . LEU A 1 80 ? 14.500 -0.448 -18.554 1.00 90.88 80 LEU A C 1
ATOM 573 O O . LEU A 1 80 ? 15.659 -0.424 -18.153 1.00 90.88 80 LEU A O 1
ATOM 577 N N . ALA A 1 81 ? 13.847 -1.585 -18.810 1.00 91.06 81 ALA A N 1
ATOM 578 C CA . ALA A 1 81 ? 14.457 -2.900 -18.628 1.00 91.06 81 ALA A CA 1
ATOM 579 C C . ALA A 1 81 ? 15.761 -3.034 -19.435 1.00 91.06 81 ALA A C 1
ATOM 581 O O . ALA A 1 81 ? 16.784 -3.414 -18.870 1.00 91.06 81 ALA A O 1
ATOM 582 N N . GLY A 1 82 ? 15.756 -2.621 -20.709 1.00 90.19 82 GLY A N 1
ATOM 583 C CA . GLY A 1 82 ? 16.958 -2.617 -21.549 1.00 90.19 82 GLY A CA 1
ATOM 584 C C . GLY A 1 82 ? 18.058 -1.681 -21.034 1.00 90.19 82 GLY A C 1
ATOM 585 O O . GLY A 1 82 ? 19.236 -2.032 -21.047 1.00 90.19 82 GLY A O 1
ATOM 586 N N . ALA A 1 83 ? 17.697 -0.508 -20.503 1.00 88.44 83 ALA A N 1
ATOM 587 C CA . ALA A 1 83 ? 18.666 0.418 -19.909 1.00 88.44 83 ALA A CA 1
ATOM 588 C C . ALA A 1 83 ? 19.336 -0.130 -18.629 1.00 88.44 83 ALA A C 1
ATOM 590 O O . ALA A 1 83 ? 20.406 0.349 -18.247 1.00 88.44 83 ALA A O 1
ATOM 591 N N . LEU A 1 84 ? 18.734 -1.131 -17.975 1.00 90.50 84 LEU A N 1
ATOM 592 C CA . LEU A 1 84 ? 19.222 -1.747 -16.737 1.00 90.50 84 LEU A CA 1
ATOM 593 C C . LEU A 1 84 ? 20.102 -2.993 -16.954 1.00 90.50 84 LEU A C 1
ATOM 595 O O . LEU A 1 84 ? 20.620 -3.528 -15.978 1.00 90.50 84 LEU A O 1
ATOM 599 N N . GLU A 1 85 ? 20.331 -3.446 -18.192 1.00 85.94 85 GLU A N 1
ATOM 600 C CA . GLU A 1 85 ? 21.112 -4.673 -18.457 1.00 85.94 85 GLU A CA 1
ATOM 601 C C . GLU A 1 85 ? 22.610 -4.553 -18.120 1.00 85.94 85 GLU A C 1
ATOM 603 O O . GLU A 1 85 ? 23.273 -5.546 -17.825 1.00 85.94 85 GLU A O 1
ATOM 608 N N . THR A 1 86 ? 23.164 -3.341 -18.170 1.00 79.12 86 THR A N 1
ATOM 609 C CA . THR A 1 86 ? 24.607 -3.076 -18.008 1.00 79.12 86 THR A CA 1
ATOM 610 C C . THR A 1 86 ? 25.032 -2.362 -16.713 1.00 79.12 86 THR A C 1
ATOM 612 O O . THR A 1 86 ? 26.167 -2.592 -16.277 1.00 79.12 86 THR A O 1
ATOM 615 N N . PRO A 1 87 ? 24.216 -1.511 -16.056 1.00 78.94 87 PRO A N 1
ATOM 616 C CA . PRO A 1 87 ? 24.623 -0.832 -14.828 1.00 78.94 87 PRO A CA 1
ATOM 617 C C . PRO A 1 87 ? 24.821 -1.797 -13.653 1.00 78.94 87 PRO A C 1
ATOM 619 O O . PRO A 1 87 ? 24.022 -2.696 -13.417 1.00 78.94 87 PRO A O 1
ATOM 622 N N . ARG A 1 88 ? 25.858 -1.561 -12.839 1.00 83.81 88 ARG A N 1
ATOM 623 C CA . ARG A 1 88 ? 26.084 -2.294 -11.573 1.00 83.81 88 ARG A CA 1
ATOM 624 C C . ARG A 1 88 ? 25.377 -1.669 -10.370 1.00 83.81 88 ARG A C 1
ATOM 626 O O . ARG A 1 88 ? 25.452 -2.201 -9.265 1.00 83.81 88 ARG A O 1
ATOM 633 N N . SER A 1 89 ? 24.770 -0.499 -10.541 1.00 90.62 89 SER A N 1
ATOM 634 C CA . SER A 1 89 ? 24.130 0.256 -9.464 1.00 90.62 89 SER A CA 1
ATOM 635 C C . SER A 1 89 ? 23.042 1.157 -10.037 1.00 90.62 89 SER A C 1
ATOM 637 O O . SER A 1 89 ? 23.183 1.670 -11.147 1.00 90.62 89 SER A O 1
ATOM 639 N N . LEU A 1 90 ? 21.975 1.347 -9.264 1.00 92.50 90 LEU A N 1
ATOM 640 C CA . LEU A 1 90 ? 20.805 2.142 -9.616 1.00 92.50 90 LEU A CA 1
ATOM 641 C C . LEU A 1 90 ? 20.468 3.063 -8.441 1.00 92.50 90 LEU A C 1
ATOM 643 O O . LEU A 1 90 ? 20.430 2.612 -7.298 1.00 92.50 90 LEU A O 1
ATOM 647 N N . PHE A 1 91 ? 20.208 4.336 -8.731 1.00 94.00 91 PHE A N 1
ATOM 648 C CA . PHE A 1 91 ? 19.606 5.267 -7.780 1.00 94.00 91 PHE A CA 1
ATOM 649 C C . PHE A 1 91 ? 18.143 5.474 -8.159 1.00 94.00 91 PHE A C 1
ATOM 651 O O . PHE A 1 91 ? 17.846 5.792 -9.311 1.00 94.00 91 PHE A O 1
ATOM 658 N N . ILE A 1 92 ? 17.248 5.317 -7.188 1.00 95.25 92 ILE A N 1
ATOM 659 C CA . ILE A 1 92 ? 15.815 5.563 -7.343 1.00 95.25 92 ILE A CA 1
ATOM 660 C C . ILE A 1 92 ? 15.482 6.813 -6.527 1.00 95.25 92 ILE A C 1
ATOM 662 O O . ILE A 1 92 ? 15.955 6.980 -5.403 1.00 95.25 92 ILE A O 1
ATOM 666 N N . LEU A 1 93 ? 14.740 7.744 -7.126 1.00 97.00 93 LEU A N 1
ATOM 667 C CA . LEU A 1 93 ? 14.421 9.039 -6.528 1.00 97.00 93 LEU A CA 1
ATOM 668 C C . LEU A 1 93 ? 12.912 9.161 -6.331 1.00 97.00 93 LEU A C 1
ATOM 670 O O . LEU A 1 93 ? 12.135 8.880 -7.241 1.00 97.00 93 LEU A O 1
ATOM 674 N N . GLY A 1 94 ? 12.507 9.665 -5.170 1.00 96.81 94 GLY A N 1
ATOM 675 C CA . GLY A 1 94 ? 11.117 9.974 -4.857 1.00 96.81 94 GLY A CA 1
ATOM 676 C C . GLY A 1 94 ? 11.003 11.246 -4.020 1.00 96.81 94 GLY A C 1
ATOM 677 O O . GLY A 1 94 ? 11.979 11.721 -3.438 1.00 96.81 94 GLY A O 1
ATOM 678 N N . ARG A 1 95 ? 9.803 11.832 -3.970 1.00 97.50 95 ARG A N 1
ATOM 679 C CA . ARG A 1 95 ? 9.509 13.043 -3.191 1.00 97.50 95 ARG A CA 1
ATOM 680 C C . ARG A 1 95 ? 8.132 12.942 -2.548 1.00 97.50 95 ARG A C 1
ATOM 682 O O . ARG A 1 95 ? 7.143 12.661 -3.218 1.00 97.50 95 ARG A O 1
ATOM 689 N N . GLY A 1 96 ? 8.049 13.244 -1.254 1.00 96.81 96 GLY A N 1
ATOM 690 C CA . GLY A 1 96 ? 6.797 13.088 -0.511 1.00 96.81 96 GLY A CA 1
ATOM 691 C C . GLY A 1 96 ? 6.389 11.609 -0.461 1.00 96.81 96 GLY A C 1
ATOM 692 O O . GLY A 1 96 ? 7.264 10.775 -0.233 1.00 96.81 96 GLY A O 1
ATOM 693 N N . PRO A 1 97 ? 5.116 11.249 -0.713 1.00 93.50 97 PRO A N 1
ATOM 694 C CA . PRO A 1 97 ? 4.672 9.852 -0.683 1.00 93.50 97 PRO A CA 1
ATOM 695 C C . PRO A 1 97 ? 5.444 8.919 -1.626 1.00 93.50 97 PRO A C 1
ATOM 697 O O . PRO A 1 97 ? 5.646 7.755 -1.295 1.00 93.50 97 PRO A O 1
ATOM 700 N N . SER A 1 98 ? 5.937 9.414 -2.769 1.00 95.81 98 SER A N 1
ATOM 701 C CA . SER A 1 98 ? 6.720 8.581 -3.692 1.00 95.81 98 SER A CA 1
ATOM 702 C C . SER A 1 98 ? 8.124 8.258 -3.180 1.00 95.81 98 SER A C 1
ATOM 704 O O . SER A 1 98 ? 8.723 7.311 -3.667 1.00 95.81 98 SER A O 1
ATOM 706 N N . ALA A 1 99 ? 8.638 8.972 -2.170 1.00 96.81 99 ALA A N 1
ATOM 707 C CA . ALA A 1 99 ? 9.903 8.615 -1.524 1.00 96.81 99 ALA A CA 1
ATOM 708 C C . ALA A 1 99 ? 9.822 7.286 -0.755 1.00 96.81 99 ALA A C 1
ATOM 710 O O . ALA A 1 99 ? 10.844 6.649 -0.565 1.00 96.81 99 ALA A O 1
ATOM 711 N N . ALA A 1 100 ? 8.625 6.853 -0.337 1.00 94.25 100 ALA A N 1
ATOM 712 C CA . ALA A 1 100 ? 8.424 5.534 0.267 1.00 94.25 100 ALA A CA 1
ATOM 713 C C . ALA A 1 100 ? 8.322 4.399 -0.773 1.00 94.25 100 ALA A C 1
ATOM 715 O O . ALA A 1 100 ? 8.342 3.231 -0.398 1.00 94.25 100 ALA A O 1
ATOM 716 N N . MET A 1 101 ? 8.153 4.743 -2.056 1.00 94.25 101 MET A N 1
ATOM 717 C CA . MET A 1 101 ? 8.073 3.793 -3.176 1.00 94.25 101 MET A CA 1
ATOM 718 C C . MET A 1 101 ? 9.402 3.663 -3.933 1.00 94.25 101 MET A C 1
ATOM 720 O O . MET A 1 101 ? 9.571 2.705 -4.685 1.00 94.25 101 MET A O 1
ATOM 724 N N . ALA A 1 102 ? 10.282 4.657 -3.784 1.00 88.38 102 ALA A N 1
ATOM 725 C CA . ALA A 1 102 ? 11.600 4.739 -4.403 1.00 88.38 102 ALA A CA 1
ATOM 726 C C . ALA A 1 102 ? 12.627 3.917 -3.618 1.00 88.38 102 ALA A C 1
ATOM 728 O O . ALA A 1 102 ? 13.408 3.196 -4.272 1.00 88.38 102 ALA A O 1
#

Radius of gyration: 16.96 Å; chains: 1; bounding box: 41×31×46 Å

Sequence (102 aa):
ALTVAITNTADSPLARASDFAIDILAGPERSVAATKTFVNSAVAGLALMAHCTGDDALLAALARLPEHFEKAIACDWMALAGALETPRSLFILGRGPSAAMA

Secondary structure (DSSP, 8-state):
---EEEES-TTSHHHHTSSEEEE-------SSS-SHHHHHHHHHHHHHHHHHHT-HHHHHHHHTHHHHHHHHHT---HHHHHHTSS-S-------GGGGGT-